Protein AF-A0A6N0LE45-F1 (afdb_monomer_lite)

Sequence (122 aa):
MDIQKEREAFEKYIQTVAHPHRSPKVMFFTVNDGHGNVIYCDISIQNQWETWLAAKVQAVPEWINVNDKLPPANILVLGMSQTRSNLFNIYNVMALDEFEEADVTYWMHLPEAPKTQEQSHD

Foldseek 3Di:
DPLVVLVVVLLVVCCPPPPVPDDSCVQQDWDQPVPRDIAGPPVVSRVVSVVSVVVVVVVDWDKAFVVRDNDDAQAWKWFQFDADPDRIDIDHRNDCVVCVVRVTGIITHDDDDDDPPPPPDD

pLDDT: mean 81.38, std 10.97, range [45.94, 93.56]

Secondary structure (DSSP, 8-state):
--HHHHHHHHHHHHHHHT-TTS-HHHHT-EEE-SSS-EEESSHHHHHHHHHHHHHHHHHSPPPEETTT-PPPTT-EEEEEESSSSSSEEEEE-S-THHHHHTTEEEEEEPPPPPPP------

Radius of gyration: 21.07 Å; chains: 1; bounding box: 52×28×52 Å

Structure (mmCIF, N/CA/C/O backbone):
data_AF-A0A6N0LE45-F1
#
_entry.id   AF-A0A6N0LE45-F1
#
loop_
_atom_site.group_PDB
_atom_site.id
_atom_site.type_symbol
_atom_site.label_atom_id
_atom_site.label_alt_id
_atom_site.label_comp_id
_atom_site.label_asym_id
_atom_site.label_entity_id
_atom_site.label_seq_id
_atom_site.pdbx_PDB_ins_code
_atom_site.Cartn_x
_atom_site.Cartn_y
_atom_site.Cartn_z
_atom_site.occupancy
_atom_site.B_iso_or_equiv
_atom_site.auth_seq_id
_atom_site.auth_comp_id
_atom_site.auth_asym_id
_atom_site.auth_atom_id
_atom_site.pdbx_PDB_model_num
ATOM 1 N N . MET A 1 1 ? -4.280 2.145 -3.534 1.00 71.94 1 MET A N 1
ATOM 2 C CA . MET A 1 1 ? -2.970 2.506 -4.115 1.00 71.94 1 MET A CA 1
ATOM 3 C C . MET A 1 1 ? -3.189 2.902 -5.567 1.00 71.94 1 MET A C 1
ATOM 5 O O . MET A 1 1 ? -3.849 2.154 -6.276 1.00 71.94 1 MET A O 1
ATOM 9 N N . ASP A 1 2 ? -2.721 4.078 -5.988 1.00 85.44 2 ASP A N 1
ATOM 10 C CA . ASP A 1 2 ? -2.819 4.528 -7.386 1.00 85.44 2 ASP A CA 1
ATOM 11 C C . ASP A 1 2 ? -1.706 3.855 -8.196 1.00 85.44 2 ASP A C 1
ATOM 13 O O . ASP A 1 2 ? -0.545 4.258 -8.135 1.00 85.44 2 ASP A O 1
ATOM 17 N N . ILE A 1 3 ? -2.059 2.780 -8.900 1.00 86.06 3 ILE A N 1
ATOM 18 C CA . ILE A 1 3 ? -1.083 1.919 -9.571 1.00 86.06 3 ILE A CA 1
ATOM 19 C C . ILE A 1 3 ? -0.297 2.661 -10.656 1.00 86.06 3 ILE A C 1
ATOM 21 O O . ILE A 1 3 ? 0.867 2.344 -10.884 1.00 86.06 3 ILE A O 1
ATOM 25 N N . GLN A 1 4 ? -0.902 3.670 -11.290 1.00 88.12 4 GLN A N 1
ATOM 26 C CA . GLN A 1 4 ? -0.262 4.429 -12.358 1.00 88.12 4 GLN A CA 1
ATOM 27 C C . GLN A 1 4 ? 0.808 5.365 -11.792 1.00 88.12 4 GLN A C 1
ATOM 29 O O . GLN A 1 4 ? 1.928 5.389 -12.298 1.00 88.12 4 GLN A O 1
ATOM 34 N N . LYS A 1 5 ? 0.512 6.064 -10.689 1.00 89.62 5 LYS A N 1
ATOM 35 C CA . LYS A 1 5 ? 1.514 6.895 -10.000 1.00 89.62 5 LYS A CA 1
ATOM 36 C C . LYS A 1 5 ? 2.661 6.074 -9.422 1.00 89.62 5 LYS A C 1
ATOM 38 O O . LYS A 1 5 ? 3.811 6.498 -9.492 1.00 89.62 5 LYS A O 1
ATOM 43 N N . GLU A 1 6 ? 2.366 4.908 -8.851 1.00 91.12 6 GLU A N 1
ATOM 44 C CA . GLU A 1 6 ? 3.410 4.013 -8.332 1.00 91.12 6 GLU A CA 1
ATOM 45 C C . GLU A 1 6 ? 4.306 3.495 -9.457 1.00 91.12 6 GLU A C 1
ATOM 47 O O . GLU A 1 6 ? 5.523 3.425 -9.293 1.00 91.12 6 GLU A O 1
ATOM 52 N N . ARG A 1 7 ? 3.719 3.201 -10.622 1.00 91.88 7 ARG A N 1
ATOM 53 C CA . ARG A 1 7 ? 4.458 2.794 -11.814 1.00 91.88 7 ARG A CA 1
ATOM 54 C C . ARG A 1 7 ? 5.397 3.897 -12.304 1.00 91.88 7 ARG A C 1
ATOM 56 O O . ARG A 1 7 ? 6.578 3.640 -12.503 1.00 91.88 7 ARG A O 1
ATOM 63 N N . GLU A 1 8 ? 4.917 5.135 -12.403 1.00 91.94 8 GLU A N 1
ATOM 64 C CA . GLU A 1 8 ? 5.746 6.294 -12.770 1.00 91.94 8 GLU A CA 1
ATOM 65 C C . GLU A 1 8 ? 6.903 6.527 -11.781 1.00 91.94 8 GLU A C 1
ATOM 67 O O . GLU A 1 8 ? 8.032 6.815 -12.188 1.00 91.94 8 GLU A O 1
ATOM 72 N N . ALA A 1 9 ? 6.648 6.382 -10.476 1.00 91.75 9 ALA A N 1
ATOM 73 C CA . ALA A 1 9 ? 7.674 6.516 -9.444 1.00 91.75 9 ALA A CA 1
ATOM 74 C C . ALA A 1 9 ? 8.743 5.415 -9.543 1.00 91.75 9 ALA A C 1
ATOM 76 O O . ALA A 1 9 ? 9.941 5.710 -9.468 1.00 91.75 9 ALA A O 1
ATOM 77 N N . PHE A 1 10 ? 8.316 4.169 -9.751 1.00 92.62 10 PHE A N 1
ATOM 78 C CA . PHE A 1 10 ? 9.200 3.027 -9.958 1.00 92.62 10 PHE A CA 1
ATOM 79 C C . PHE A 1 10 ? 10.079 3.211 -11.202 1.00 92.62 10 PHE A C 1
ATOM 81 O O . PHE A 1 10 ? 11.303 3.111 -11.111 1.00 92.62 10 PHE A O 1
ATOM 88 N N . GLU A 1 11 ? 9.488 3.559 -12.347 1.00 92.50 11 GLU A N 1
ATOM 89 C CA . GLU A 1 11 ? 10.220 3.772 -13.603 1.00 92.50 11 GLU A CA 1
ATOM 90 C C . GLU A 1 11 ? 11.259 4.888 -13.473 1.00 92.50 11 GLU A C 1
ATOM 92 O O . GLU A 1 11 ? 12.410 4.730 -13.893 1.00 92.50 11 GLU A O 1
ATOM 97 N N . LYS A 1 12 ? 10.892 5.994 -12.815 1.00 90.31 12 LYS A N 1
ATOM 98 C CA . LYS A 1 12 ? 11.814 7.099 -12.538 1.00 90.31 12 LYS A CA 1
ATOM 99 C C . LYS A 1 12 ? 13.006 6.648 -11.694 1.00 90.31 12 LYS A C 1
ATOM 101 O O . LYS A 1 12 ? 14.128 7.051 -11.987 1.00 90.31 12 LYS A O 1
ATOM 106 N N . TYR A 1 13 ? 12.782 5.829 -10.666 1.00 89.81 13 TYR A N 1
ATOM 107 C CA . TYR A 1 13 ? 13.861 5.285 -9.840 1.00 89.81 13 TYR A CA 1
ATOM 108 C C . TYR A 1 13 ? 14.768 4.346 -10.645 1.00 89.81 13 TYR A C 1
ATOM 110 O O . TYR A 1 13 ? 15.981 4.526 -10.675 1.00 89.81 13 TYR A O 1
ATOM 118 N N . ILE A 1 14 ? 14.201 3.383 -11.371 1.00 88.94 14 ILE A N 1
ATOM 119 C CA . ILE A 1 14 ? 14.986 2.432 -12.169 1.00 88.94 14 ILE A CA 1
ATOM 120 C C . ILE A 1 14 ? 15.839 3.140 -13.228 1.00 88.94 14 ILE A C 1
ATOM 122 O O . ILE A 1 14 ? 17.000 2.770 -13.441 1.00 88.94 14 ILE A O 1
ATOM 126 N N . GLN A 1 15 ? 15.297 4.185 -13.856 1.00 86.00 15 GLN A N 1
ATOM 127 C CA . GLN A 1 15 ? 16.040 4.994 -14.814 1.00 86.00 15 GLN A CA 1
ATOM 128 C C . GLN A 1 15 ? 17.255 5.677 -14.170 1.00 86.00 15 GLN A C 1
ATOM 130 O O . GLN A 1 15 ? 18.296 5.785 -14.817 1.00 86.00 15 GLN A O 1
ATOM 135 N N . THR A 1 16 ? 17.156 6.127 -12.915 1.00 83.81 16 THR A N 1
ATOM 136 C CA . THR A 1 16 ? 18.265 6.814 -12.240 1.00 83.81 16 THR A CA 1
ATOM 137 C C . THR A 1 16 ? 19.312 5.855 -11.688 1.00 83.81 16 THR A C 1
ATOM 139 O O . THR A 1 16 ? 20.496 6.173 -11.772 1.00 83.81 16 THR A O 1
ATOM 142 N N . VAL A 1 17 ? 18.917 4.699 -11.142 1.00 79.94 17 VAL A N 1
ATOM 143 C CA . VAL A 1 17 ? 19.856 3.813 -10.429 1.00 79.94 17 VAL A CA 1
ATOM 144 C C . VAL A 1 17 ? 20.417 2.666 -11.261 1.00 79.94 17 VAL A C 1
ATOM 146 O O . VAL A 1 17 ? 21.582 2.317 -11.100 1.00 79.94 17 VAL A O 1
ATOM 149 N N . ALA A 1 18 ? 19.616 2.060 -12.137 1.00 70.50 18 ALA A N 1
ATOM 150 C CA . ALA A 1 18 ? 19.980 0.783 -12.747 1.00 70.50 18 ALA A CA 1
ATOM 151 C C . ALA A 1 18 ? 20.481 0.949 -14.185 1.00 70.50 18 ALA A C 1
ATOM 153 O O . ALA A 1 18 ? 21.348 0.201 -14.631 1.00 70.50 18 ALA A O 1
ATOM 154 N N . HIS A 1 19 ? 19.940 1.920 -14.928 1.00 70.12 19 HIS A N 1
ATOM 155 C CA . HIS A 1 19 ? 20.1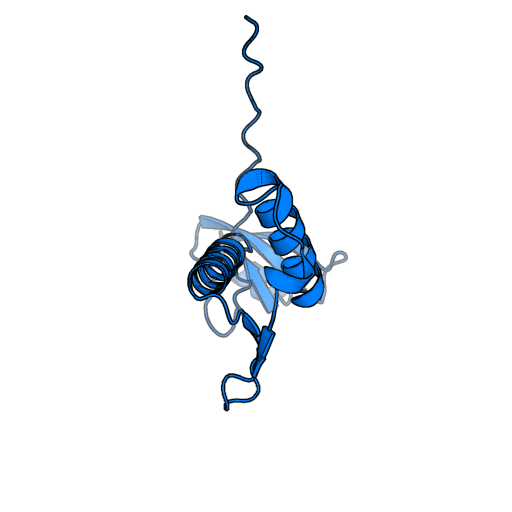63 2.000 -16.373 1.00 70.12 19 HIS A CA 1
ATOM 156 C C . HIS A 1 19 ? 20.132 3.442 -16.927 1.00 70.12 19 HIS A C 1
ATOM 158 O O . HIS A 1 19 ? 19.370 3.727 -17.857 1.00 70.12 19 HIS A O 1
ATOM 164 N N . PRO A 1 20 ? 21.003 4.350 -16.448 1.00 71.06 20 PRO A N 1
ATOM 165 C CA . PRO A 1 20 ? 20.971 5.772 -16.818 1.00 71.06 20 PRO A CA 1
ATOM 166 C C . PRO A 1 20 ? 21.210 6.041 -18.313 1.00 71.06 20 PRO A C 1
ATOM 168 O O . PRO A 1 20 ? 20.854 7.100 -18.823 1.00 71.06 20 PRO A O 1
ATOM 171 N N . HIS A 1 21 ? 21.799 5.084 -19.036 1.00 74.50 21 HIS A N 1
ATOM 172 C CA . HIS A 1 21 ? 22.154 5.223 -20.452 1.00 74.50 21 HIS A CA 1
ATOM 173 C C . HIS A 1 21 ? 21.139 4.606 -21.427 1.00 74.50 21 HIS A C 1
ATOM 175 O O . HIS A 1 21 ? 21.324 4.703 -22.640 1.00 74.50 21 HIS A O 1
ATOM 181 N N . ARG A 1 22 ? 20.078 3.951 -20.940 1.00 73.44 22 ARG A N 1
ATOM 182 C CA . ARG A 1 22 ? 19.052 3.334 -21.797 1.00 73.44 22 ARG A CA 1
ATOM 183 C C . ARG A 1 22 ? 17.850 4.262 -21.967 1.00 73.44 22 ARG A C 1
ATOM 185 O O . ARG A 1 22 ? 17.398 4.902 -21.025 1.00 73.44 22 ARG A O 1
ATOM 192 N N . SER A 1 23 ? 17.295 4.287 -23.179 1.00 78.44 23 SER A N 1
ATOM 193 C CA . SER A 1 23 ? 16.049 5.007 -23.462 1.00 78.44 23 SER A CA 1
ATOM 194 C C . SER A 1 23 ? 14.873 4.395 -22.678 1.00 78.44 23 SER A C 1
ATOM 196 O O . SER A 1 23 ? 14.659 3.183 -22.791 1.00 78.44 23 SER A O 1
ATOM 198 N N . PRO A 1 24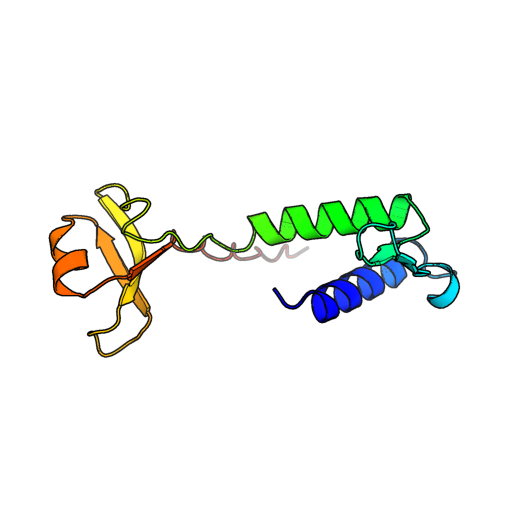 ? 14.062 5.201 -21.961 1.00 77.12 24 PRO A N 1
ATOM 199 C CA . PRO A 1 24 ? 12.900 4.723 -21.200 1.00 77.12 24 PRO A CA 1
ATOM 200 C C . PRO A 1 24 ? 11.915 3.915 -22.041 1.00 77.12 24 PRO A C 1
ATOM 202 O O . PRO A 1 24 ? 11.397 2.901 -21.592 1.00 77.12 24 PRO A O 1
ATOM 205 N N . LYS A 1 25 ? 11.718 4.311 -23.306 1.00 76.94 25 LYS A N 1
ATOM 206 C CA . LYS A 1 25 ? 10.802 3.623 -24.229 1.00 76.94 25 LYS A CA 1
ATOM 207 C C . LYS A 1 25 ? 11.197 2.174 -24.506 1.00 76.94 25 LYS A C 1
ATOM 209 O O . LYS A 1 25 ? 10.331 1.359 -24.791 1.00 76.94 25 LYS A O 1
ATOM 214 N N . VAL A 1 26 ? 12.494 1.871 -24.467 1.00 74.19 26 VAL A N 1
ATOM 215 C CA . VAL A 1 26 ? 13.009 0.512 -24.692 1.00 74.19 26 VAL A CA 1
ATOM 216 C C . VAL A 1 26 ? 12.993 -0.286 -23.390 1.00 74.19 26 VAL A C 1
ATOM 218 O O . VAL A 1 26 ? 12.763 -1.488 -23.410 1.00 74.19 26 VAL A O 1
ATOM 221 N N . MET A 1 27 ? 13.228 0.381 -22.260 1.00 79.75 27 MET A N 1
ATOM 222 C CA . MET A 1 27 ? 13.335 -0.257 -20.948 1.00 79.75 27 MET A CA 1
ATOM 223 C C . MET A 1 27 ? 11.976 -0.624 -20.343 1.00 79.75 27 MET A C 1
ATOM 225 O O . MET A 1 27 ? 11.844 -1.684 -19.744 1.00 79.75 27 MET A O 1
ATOM 229 N N . PHE A 1 28 ? 10.969 0.228 -20.524 1.00 88.62 28 PHE A N 1
ATOM 230 C CA . PHE A 1 28 ? 9.647 0.085 -19.906 1.00 88.62 28 PHE A CA 1
ATOM 231 C C . PHE A 1 28 ? 8.584 -0.361 -20.914 1.00 88.62 28 PHE A C 1
ATOM 233 O O . PHE A 1 28 ? 7.412 -0.004 -20.811 1.00 88.62 28 PHE A O 1
ATOM 240 N N . PHE A 1 29 ? 8.989 -1.136 -21.923 1.00 89.75 29 PHE A N 1
ATOM 241 C CA . PHE A 1 29 ? 8.046 -1.726 -22.865 1.00 89.75 29 PHE A CA 1
ATOM 242 C C . PHE A 1 29 ? 7.135 -2.719 -22.131 1.00 89.75 29 PHE A C 1
ATOM 244 O O . PHE A 1 29 ? 7.618 -3.625 -21.445 1.00 89.75 29 PHE A O 1
ATOM 251 N N . THR A 1 30 ? 5.822 -2.542 -22.272 1.00 91.69 30 THR A N 1
ATOM 252 C CA . THR A 1 30 ? 4.812 -3.366 -21.604 1.00 91.69 30 THR A CA 1
ATOM 253 C C . THR A 1 30 ? 3.984 -4.168 -22.599 1.00 91.69 30 THR A C 1
ATOM 255 O O . THR A 1 30 ? 3.788 -3.766 -23.746 1.00 91.69 30 THR A O 1
ATOM 258 N N . VAL A 1 31 ? 3.500 -5.320 -22.145 1.00 93.00 31 VAL A N 1
ATOM 259 C CA . VAL A 1 31 ? 2.650 -6.242 -22.904 1.00 93.00 31 VAL A CA 1
ATOM 260 C C . VAL A 1 31 ? 1.469 -6.690 -22.047 1.00 93.00 31 VAL A C 1
ATOM 262 O O . VAL A 1 31 ? 1.486 -6.541 -20.825 1.00 93.00 31 VAL A O 1
ATOM 265 N N . ASN A 1 32 ? 0.434 -7.229 -22.690 1.00 91.75 32 ASN A N 1
ATOM 266 C CA . ASN A 1 32 ? -0.642 -7.915 -21.983 1.00 91.75 32 ASN A CA 1
ATOM 267 C C . ASN A 1 32 ? -0.218 -9.363 -21.701 1.00 91.75 32 ASN A C 1
ATOM 269 O O . ASN A 1 32 ? 0.269 -10.036 -22.608 1.00 91.75 32 ASN A O 1
ATOM 273 N N . ASP A 1 33 ? -0.418 -9.841 -20.477 1.00 87.94 33 ASP A N 1
ATOM 274 C CA . ASP A 1 33 ? -0.069 -11.208 -20.064 1.00 87.94 33 ASP A CA 1
ATOM 275 C C . ASP A 1 33 ? -1.060 -12.287 -20.548 1.00 87.94 33 ASP A C 1
ATOM 277 O O . ASP A 1 33 ? -0.889 -13.466 -20.250 1.00 87.94 33 ASP A O 1
ATOM 281 N N . GLY A 1 34 ? -2.103 -11.903 -21.291 1.00 86.38 34 GLY A N 1
ATOM 282 C CA . GLY A 1 34 ? -3.177 -12.796 -21.732 1.00 86.38 34 GLY A CA 1
ATOM 283 C C . GLY A 1 34 ? -4.310 -12.949 -20.714 1.00 86.38 34 GLY A C 1
ATOM 284 O O . GLY A 1 34 ? -5.355 -13.504 -21.047 1.00 86.38 34 GLY A O 1
ATOM 285 N N . HIS A 1 35 ? -4.148 -12.398 -19.510 1.00 87.38 35 HIS A N 1
ATOM 286 C CA . HIS A 1 35 ? -5.155 -12.355 -18.449 1.00 87.38 35 HIS A CA 1
ATOM 287 C C . HIS A 1 35 ? -5.728 -10.948 -18.240 1.00 87.38 35 HIS A C 1
ATOM 289 O O . HIS A 1 35 ? -6.520 -10.728 -17.326 1.00 87.38 35 HIS A O 1
ATOM 295 N N . GLY A 1 36 ? -5.367 -9.997 -19.106 1.00 87.06 36 GLY A N 1
ATOM 296 C CA . GLY A 1 36 ? -5.809 -8.610 -19.006 1.00 87.06 36 GLY A CA 1
ATOM 297 C C . GLY A 1 36 ? -4.857 -7.718 -18.211 1.00 87.06 36 GLY A C 1
ATOM 298 O O . GLY A 1 36 ? -5.123 -6.520 -18.120 1.00 87.06 36 GLY A O 1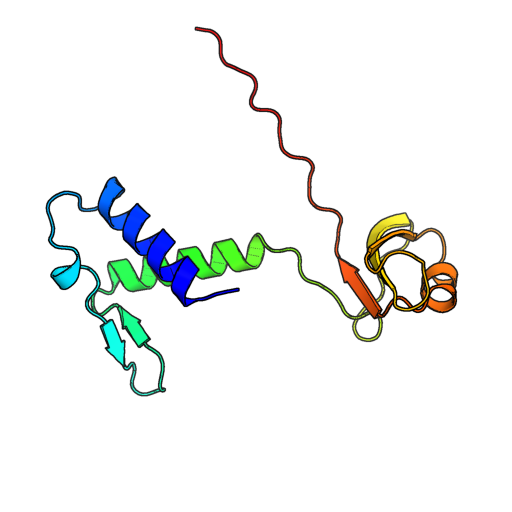
ATOM 299 N N . ASN A 1 37 ? -3.745 -8.245 -17.688 1.00 86.38 37 ASN A N 1
ATOM 300 C CA . ASN A 1 37 ? -2.790 -7.449 -16.924 1.00 86.38 37 ASN A CA 1
ATOM 301 C C . ASN A 1 37 ? -1.713 -6.864 -17.837 1.00 86.38 37 ASN A C 1
ATOM 303 O O . ASN A 1 37 ? -1.236 -7.508 -18.769 1.00 86.38 37 ASN A O 1
ATOM 307 N N . VAL A 1 38 ? -1.304 -5.630 -17.539 1.00 90.81 38 VAL A N 1
ATOM 308 C CA . VAL A 1 38 ? -0.187 -4.962 -18.217 1.00 90.81 38 VAL A CA 1
ATOM 309 C C . VAL A 1 38 ? 1.092 -5.207 -17.422 1.00 90.81 38 VAL A C 1
ATOM 311 O O . VAL A 1 38 ? 1.224 -4.691 -16.305 1.00 90.81 38 VAL A O 1
ATOM 314 N N . ILE A 1 39 ? 2.024 -5.954 -18.014 1.00 92.88 39 ILE A N 1
ATOM 315 C CA . ILE A 1 39 ? 3.310 -6.350 -17.423 1.00 92.88 39 ILE A CA 1
ATOM 316 C C . ILE A 1 39 ? 4.482 -5.792 -18.228 1.00 92.88 39 ILE A C 1
ATOM 318 O O . ILE A 1 39 ? 4.344 -5.508 -19.419 1.00 92.88 39 ILE A O 1
ATOM 322 N N . TYR A 1 40 ? 5.649 -5.654 -17.605 1.00 93.12 40 TYR A N 1
ATOM 323 C CA . TYR A 1 40 ? 6.878 -5.330 -18.322 1.00 93.12 40 TYR A CA 1
ATOM 324 C C . TYR A 1 40 ? 7.371 -6.535 -19.124 1.00 93.12 40 TYR A C 1
ATOM 326 O O . TYR A 1 40 ? 7.380 -7.664 -18.640 1.00 93.12 40 TYR A O 1
ATOM 334 N N . CYS A 1 41 ? 7.800 -6.291 -20.362 1.00 90.88 41 CYS A N 1
ATOM 335 C CA . CYS A 1 41 ? 8.343 -7.337 -21.227 1.00 90.88 41 CYS A CA 1
ATOM 336 C C . CYS A 1 41 ? 9.744 -7.788 -20.785 1.00 90.88 41 CYS A C 1
ATOM 338 O O . CYS A 1 41 ? 10.137 -8.927 -21.035 1.00 90.88 41 CYS A O 1
ATOM 340 N N . ASP A 1 42 ? 10.512 -6.896 -20.153 1.00 89.19 42 ASP A N 1
ATOM 341 C CA . ASP A 1 42 ? 11.776 -7.252 -19.516 1.00 89.19 42 ASP A CA 1
ATOM 342 C C . ASP A 1 42 ? 11.487 -7.907 -18.158 1.00 89.19 42 ASP A C 1
ATOM 344 O O . ASP A 1 42 ? 10.958 -7.274 -17.242 1.00 89.19 42 ASP A O 1
ATOM 348 N N . ILE A 1 43 ? 11.849 -9.185 -18.031 1.00 89.81 43 ILE A N 1
ATOM 349 C CA . ILE A 1 43 ? 11.572 -9.986 -16.834 1.00 89.81 43 ILE A CA 1
ATOM 350 C C . ILE A 1 43 ? 12.271 -9.447 -15.580 1.00 89.81 43 ILE A C 1
ATOM 352 O O . ILE A 1 43 ? 11.739 -9.562 -14.479 1.00 89.81 43 ILE A O 1
ATOM 356 N N . SER A 1 44 ? 13.444 -8.824 -15.723 1.00 89.12 44 SER A N 1
ATOM 357 C CA . SER A 1 44 ? 14.155 -8.231 -14.589 1.00 89.12 44 SER A CA 1
ATOM 358 C C . SER A 1 44 ? 13.401 -7.015 -14.061 1.00 89.12 44 SER A C 1
ATOM 360 O O . SER A 1 44 ? 13.265 -6.846 -12.849 1.00 89.12 44 SER A O 1
ATOM 362 N N . ILE A 1 45 ? 12.871 -6.190 -14.966 1.00 91.19 45 ILE A N 1
ATOM 363 C CA . ILE A 1 45 ? 12.053 -5.026 -14.612 1.00 91.19 45 ILE A CA 1
ATOM 364 C C . ILE A 1 45 ? 10.719 -5.470 -14.005 1.00 91.19 45 ILE A C 1
ATOM 366 O O . ILE A 1 45 ? 10.309 -4.915 -12.987 1.00 91.19 45 ILE A O 1
ATOM 370 N N . GLN A 1 46 ? 10.080 -6.502 -14.564 1.00 93.38 46 GLN A N 1
ATOM 371 C CA . GLN A 1 46 ? 8.842 -7.062 -14.019 1.00 93.38 46 GLN A CA 1
ATOM 372 C C . GLN A 1 46 ? 9.033 -7.596 -12.594 1.00 93.38 46 GLN A C 1
ATOM 374 O O . GLN A 1 46 ? 8.269 -7.231 -11.704 1.00 93.38 46 GLN A O 1
ATOM 379 N N . ASN A 1 47 ? 10.085 -8.379 -12.342 1.00 92.75 47 ASN A N 1
ATOM 380 C CA . ASN A 1 47 ? 10.366 -8.906 -11.003 1.00 92.75 47 ASN A CA 1
ATOM 381 C C . ASN A 1 47 ? 10.642 -7.781 -9.989 1.00 92.75 47 ASN A C 1
ATOM 383 O O . ASN A 1 47 ? 10.196 -7.838 -8.841 1.00 92.75 47 ASN A O 1
ATOM 387 N N . GLN A 1 48 ? 11.365 -6.735 -10.404 1.00 92.88 48 GLN A N 1
ATOM 388 C CA . GLN A 1 48 ? 11.617 -5.560 -9.564 1.00 92.88 48 GLN A CA 1
ATOM 389 C C . GLN A 1 48 ? 10.327 -4.787 -9.261 1.00 92.88 48 GLN A C 1
ATOM 391 O O . GLN A 1 48 ? 10.138 -4.343 -8.130 1.00 92.88 48 GLN A O 1
ATOM 396 N N . TRP A 1 49 ? 9.425 -4.668 -10.237 1.00 93.56 49 TRP A N 1
ATOM 397 C CA . TRP A 1 49 ? 8.111 -4.055 -10.060 1.00 93.56 49 TRP A CA 1
ATOM 398 C C . TRP A 1 49 ? 7.230 -4.847 -9.086 1.00 93.56 49 TRP A C 1
ATOM 400 O O . TRP A 1 49 ? 6.639 -4.271 -8.176 1.00 93.56 49 TRP A O 1
ATOM 410 N N . GLU A 1 50 ? 7.179 -6.171 -9.217 1.00 93.25 50 GLU A N 1
ATOM 411 C CA . GLU A 1 50 ? 6.440 -7.037 -8.290 1.00 93.25 50 GLU A CA 1
ATOM 412 C C . GLU A 1 50 ? 7.001 -6.958 -6.867 1.00 93.25 50 GLU A C 1
ATOM 414 O O . GLU A 1 50 ? 6.242 -6.862 -5.902 1.00 93.25 50 GLU A O 1
ATOM 419 N N . THR A 1 51 ? 8.329 -6.905 -6.735 1.00 91.25 51 THR A N 1
ATOM 420 C CA . THR A 1 51 ? 9.003 -6.719 -5.441 1.00 91.25 51 THR A CA 1
ATOM 421 C C . THR A 1 51 ? 8.661 -5.358 -4.829 1.00 91.25 51 THR A C 1
ATOM 423 O O . THR A 1 51 ? 8.334 -5.279 -3.644 1.00 91.25 51 THR A O 1
ATOM 426 N N . TRP A 1 52 ? 8.684 -4.289 -5.633 1.00 91.25 52 TRP A N 1
ATOM 427 C CA . TRP A 1 52 ? 8.277 -2.944 -5.219 1.00 91.25 52 TRP A CA 1
ATOM 428 C C . TRP A 1 52 ? 6.837 -2.930 -4.701 1.00 91.25 52 TRP A C 1
ATOM 430 O O . TRP A 1 52 ? 6.573 -2.413 -3.614 1.00 91.25 52 TRP A O 1
ATOM 440 N N . LEU A 1 53 ? 5.910 -3.540 -5.445 1.00 90.56 53 LEU A N 1
ATOM 441 C CA . LEU A 1 53 ? 4.509 -3.640 -5.045 1.00 90.56 53 LEU A CA 1
ATOM 442 C C . LEU A 1 53 ? 4.339 -4.428 -3.746 1.00 90.56 53 LEU A C 1
ATOM 444 O O . LEU A 1 53 ? 3.657 -3.949 -2.842 1.00 90.56 53 LEU A O 1
ATOM 448 N N . ALA A 1 54 ? 4.979 -5.592 -3.618 1.00 85.88 54 ALA A N 1
ATOM 449 C CA . ALA A 1 54 ? 4.906 -6.401 -2.405 1.00 85.88 54 ALA A CA 1
ATOM 450 C C . ALA A 1 54 ? 5.430 -5.638 -1.174 1.00 85.88 54 ALA A C 1
ATOM 452 O O . ALA A 1 54 ? 4.781 -5.634 -0.127 1.00 85.88 54 ALA A O 1
ATOM 453 N N . ALA A 1 55 ? 6.554 -4.926 -1.311 1.00 84.12 55 ALA A N 1
ATOM 454 C CA . ALA A 1 55 ? 7.117 -4.106 -0.239 1.00 84.12 55 ALA A CA 1
ATOM 455 C C . ALA A 1 55 ? 6.190 -2.941 0.149 1.00 84.12 55 ALA A C 1
ATOM 457 O O . ALA A 1 55 ? 5.986 -2.660 1.329 1.00 84.12 55 ALA A O 1
ATOM 458 N N . LYS A 1 56 ? 5.581 -2.277 -0.838 1.00 81.94 56 LYS A N 1
ATOM 459 C CA . LYS A 1 56 ? 4.642 -1.171 -0.612 1.00 81.94 56 LYS A CA 1
ATOM 460 C C . LYS A 1 56 ? 3.346 -1.621 0.049 1.00 81.94 56 LYS A C 1
ATOM 462 O O . LYS A 1 56 ? 2.837 -0.898 0.898 1.00 81.94 56 LYS A O 1
ATOM 467 N N . VAL A 1 57 ? 2.835 -2.798 -0.307 1.00 73.25 57 VAL A N 1
ATOM 468 C CA . VAL A 1 57 ? 1.656 -3.392 0.338 1.00 73.25 57 VAL A CA 1
ATOM 469 C C . VAL A 1 57 ? 1.934 -3.681 1.813 1.00 73.25 57 VAL A C 1
ATOM 471 O O . VAL A 1 57 ? 1.083 -3.388 2.640 1.00 73.25 57 VAL A O 1
ATOM 474 N N . GLN A 1 58 ? 3.134 -4.154 2.164 1.00 65.31 58 GLN A N 1
ATOM 475 C CA . GLN A 1 58 ? 3.518 -4.329 3.572 1.00 65.31 58 GLN A CA 1
ATOM 476 C C . GLN A 1 58 ? 3.709 -3.001 4.324 1.00 65.31 58 GLN A C 1
ATOM 478 O O . GLN A 1 58 ? 3.538 -2.957 5.539 1.00 65.31 58 GLN A O 1
ATOM 483 N N . ALA A 1 59 ? 4.068 -1.919 3.626 1.00 65.94 59 ALA A N 1
ATOM 484 C CA . ALA A 1 59 ? 4.306 -0.610 4.235 1.00 65.94 59 ALA A CA 1
ATOM 485 C C . ALA A 1 59 ? 3.024 0.203 4.499 1.00 65.94 59 ALA A C 1
ATOM 487 O O . ALA A 1 59 ? 3.067 1.173 5.257 1.00 65.94 59 ALA A O 1
ATOM 488 N N . VAL A 1 60 ? 1.894 -0.152 3.877 1.00 65.25 60 VAL A N 1
ATOM 489 C CA . VAL A 1 60 ? 0.591 0.451 4.186 1.00 65.25 60 VAL A CA 1
ATOM 490 C C . VAL A 1 60 ? -0.056 -0.386 5.284 1.00 65.25 60 VAL A C 1
ATOM 492 O O . VAL A 1 60 ? -0.334 -1.559 5.044 1.00 65.25 60 VAL A O 1
ATOM 495 N N . PRO A 1 61 ? -0.317 0.176 6.475 1.00 68.44 61 PRO A N 1
ATOM 496 C CA . PRO A 1 61 ? -0.970 -0.589 7.521 1.00 68.44 61 PRO A CA 1
ATOM 497 C C . PRO A 1 61 ? -2.356 -1.029 7.053 1.00 68.44 61 PRO A C 1
ATOM 499 O O . PRO A 1 61 ? -3.118 -0.243 6.482 1.00 68.44 61 PRO A O 1
ATOM 502 N N . GLU A 1 62 ? -2.657 -2.301 7.269 1.00 79.38 62 GLU A N 1
ATOM 503 C CA . GLU A 1 62 ? -3.928 -2.889 6.876 1.00 79.38 62 GLU A CA 1
ATOM 504 C C . GLU A 1 62 ? -5.048 -2.368 7.784 1.00 79.38 62 GLU A C 1
ATOM 506 O O . GLU A 1 62 ? -4.942 -2.411 9.012 1.00 79.38 62 GLU A O 1
ATOM 511 N N . TRP A 1 63 ? -6.123 -1.872 7.169 1.00 86.50 63 TRP A N 1
ATOM 512 C CA . TRP A 1 63 ? -7.360 -1.555 7.875 1.00 86.50 63 TRP A CA 1
ATOM 513 C C . TRP A 1 63 ? -8.179 -2.830 8.041 1.00 86.50 63 TRP A C 1
ATOM 515 O O . TRP A 1 63 ?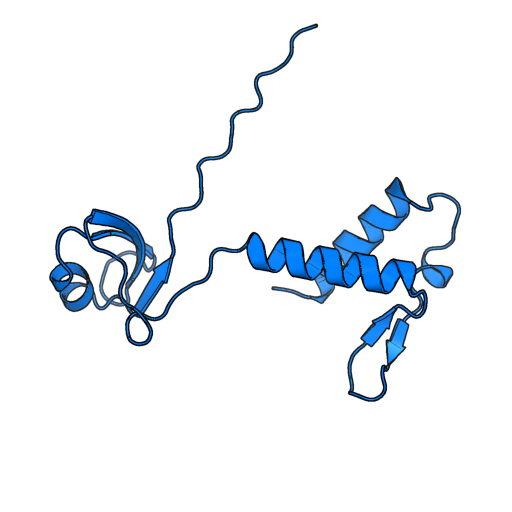 -8.619 -3.425 7.061 1.00 86.50 63 TRP A O 1
ATOM 525 N N . ILE A 1 64 ? -8.405 -3.221 9.286 1.00 87.75 64 ILE A N 1
ATOM 526 C CA . ILE A 1 64 ? -9.100 -4.443 9.675 1.00 87.75 64 ILE A CA 1
ATOM 527 C C . ILE A 1 64 ? -10.536 -4.076 10.048 1.00 87.75 64 ILE A C 1
ATOM 529 O O . ILE A 1 64 ? -10.756 -3.193 10.880 1.00 87.75 64 ILE A O 1
ATOM 533 N N . ASN A 1 65 ? -11.524 -4.733 9.436 1.00 88.69 65 ASN A N 1
ATOM 534 C CA . ASN A 1 65 ? -12.925 -4.552 9.812 1.00 88.69 65 ASN A CA 1
ATOM 535 C C . ASN A 1 65 ? -13.168 -5.164 11.199 1.00 88.69 65 ASN A C 1
ATOM 537 O O . ASN A 1 65 ? -12.754 -6.296 11.460 1.00 88.69 65 ASN A O 1
ATOM 541 N N . VAL A 1 66 ? -13.870 -4.449 12.081 1.00 89.06 66 VAL A N 1
ATOM 542 C CA . VAL A 1 66 ? -14.174 -4.947 13.437 1.00 89.06 66 VAL A CA 1
ATOM 543 C C . VAL A 1 66 ? -14.983 -6.250 13.424 1.00 89.06 66 VAL A C 1
ATOM 545 O O . VAL A 1 66 ? -14.818 -7.071 14.322 1.00 89.06 66 VAL A O 1
ATOM 548 N N . ASN A 1 67 ? -15.800 -6.467 12.386 1.00 87.69 67 ASN A N 1
ATOM 549 C CA . ASN A 1 67 ? -16.597 -7.684 12.215 1.00 87.69 67 ASN A CA 1
ATOM 550 C C . ASN A 1 67 ? -15.752 -8.889 11.780 1.00 87.69 67 ASN A C 1
ATOM 552 O O . ASN A 1 67 ? -16.132 -10.024 12.056 1.00 87.69 67 ASN A O 1
ATOM 556 N N . ASP A 1 68 ? -14.619 -8.651 11.114 1.00 89.38 68 ASP A N 1
ATOM 557 C CA . ASP A 1 68 ? -13.695 -9.716 10.718 1.00 89.38 68 ASP A CA 1
ATOM 558 C C . ASP A 1 68 ? -12.798 -10.101 11.895 1.00 89.38 68 ASP A C 1
ATOM 560 O O . ASP A 1 68 ? -12.566 -11.282 12.169 1.00 89.38 68 ASP A O 1
ATOM 564 N N . LYS A 1 69 ? -12.268 -9.092 12.598 1.00 89.75 69 LYS A N 1
ATOM 565 C CA . LYS A 1 69 ? -11.373 -9.291 13.734 1.00 89.75 69 LYS A CA 1
ATOM 566 C C . LYS A 1 69 ? -11.342 -8.062 14.632 1.00 89.75 69 LYS A C 1
ATOM 568 O O . LYS A 1 69 ? -11.024 -6.963 14.183 1.00 89.75 69 LYS A O 1
ATOM 573 N N . LEU A 1 70 ? -11.554 -8.274 15.926 1.00 88.31 70 LEU A N 1
ATOM 574 C CA . LEU A 1 70 ? -11.364 -7.243 16.944 1.00 88.31 70 LEU A CA 1
ATOM 575 C C . LEU A 1 70 ? -9.877 -7.076 17.301 1.00 88.31 70 LEU A C 1
ATOM 577 O O . LEU A 1 70 ? -9.113 -8.052 17.249 1.00 88.31 70 LEU A O 1
ATOM 581 N N . PRO A 1 71 ? -9.445 -5.859 17.672 1.00 87.62 71 PRO A N 1
ATOM 582 C CA . PRO A 1 71 ? -8.097 -5.651 18.174 1.00 87.62 71 PRO A CA 1
ATOM 583 C C . PRO A 1 71 ? -7.877 -6.421 19.489 1.00 87.62 71 PRO A C 1
ATOM 585 O O . PRO A 1 71 ? -8.813 -6.600 20.271 1.00 87.62 71 PRO A O 1
ATOM 588 N N . PRO A 1 72 ? -6.643 -6.876 19.764 1.00 85.69 72 PRO A N 1
ATOM 589 C CA . PRO A 1 72 ? -6.261 -7.365 21.086 1.00 85.69 72 PRO A CA 1
ATOM 590 C C . PRO A 1 72 ? -6.577 -6.353 22.197 1.00 85.69 72 PRO A C 1
ATOM 592 O O . PRO A 1 72 ? -6.595 -5.149 21.961 1.00 85.69 72 PRO A O 1
ATOM 595 N N . ALA A 1 73 ? -6.758 -6.826 23.429 1.00 85.00 73 ALA A N 1
ATOM 596 C CA . ALA A 1 73 ? -6.825 -5.934 24.584 1.00 85.00 73 ALA A CA 1
ATOM 597 C C . ALA A 1 73 ? -5.442 -5.334 24.910 1.00 85.00 73 ALA A C 1
ATOM 599 O O . ALA A 1 73 ? -4.406 -5.948 24.641 1.00 85.00 73 ALA A O 1
ATOM 600 N N . ASN A 1 74 ? -5.440 -4.171 25.560 1.00 83.81 74 ASN A N 1
ATOM 601 C CA . ASN A 1 74 ? -4.273 -3.416 26.023 1.00 83.81 74 ASN A CA 1
ATOM 602 C C . ASN A 1 74 ? -3.327 -2.943 24.906 1.00 83.81 74 ASN A C 1
ATOM 604 O O . ASN A 1 74 ? -2.111 -2.897 25.099 1.00 83.81 74 ASN A O 1
ATOM 608 N N . ILE A 1 75 ? -3.871 -2.583 23.740 1.00 86.31 75 ILE A N 1
ATOM 609 C CA . ILE A 1 75 ? -3.110 -1.927 22.670 1.00 86.31 75 ILE A CA 1
ATOM 610 C C . ILE A 1 75 ? -3.741 -0.594 22.270 1.00 86.31 75 ILE A C 1
ATOM 612 O O . ILE A 1 75 ? -4.937 -0.366 22.454 1.00 86.31 75 ILE A O 1
ATOM 616 N N . LEU A 1 76 ? -2.920 0.272 21.677 1.00 88.62 76 LEU A N 1
ATOM 617 C CA . LEU A 1 76 ? -3.370 1.498 21.031 1.00 88.62 76 LEU A CA 1
ATOM 618 C C . LEU A 1 76 ? -3.548 1.259 19.535 1.00 88.62 76 LEU A C 1
ATOM 620 O O . LEU A 1 76 ? -2.647 0.746 18.863 1.00 88.62 76 LEU A O 1
ATOM 624 N N . VAL A 1 77 ? -4.700 1.666 19.016 1.00 89.25 77 VAL A N 1
ATOM 625 C CA . VAL A 1 77 ? -5.050 1.528 17.601 1.00 89.25 77 VAL A CA 1
ATOM 626 C C . VAL A 1 77 ? -5.664 2.814 17.076 1.00 89.25 77 VAL A C 1
ATOM 628 O O . VAL A 1 77 ? -6.244 3.602 17.825 1.00 89.25 77 VAL A O 1
ATOM 631 N N . LEU A 1 78 ? -5.544 3.024 15.770 1.00 89.56 78 LEU A N 1
ATOM 632 C CA . LEU A 1 78 ? -6.298 4.050 15.065 1.00 89.56 78 LEU A CA 1
ATOM 633 C C . LEU A 1 78 ? -7.609 3.425 14.583 1.00 89.56 78 LEU A C 1
ATOM 635 O O . LEU A 1 78 ? -7.572 2.446 13.841 1.00 89.56 78 LEU A O 1
ATOM 639 N N . GLY A 1 79 ? -8.746 3.969 15.007 1.00 88.81 79 GLY A N 1
ATOM 640 C CA . GLY A 1 79 ? -10.082 3.506 14.633 1.00 88.81 79 GLY A CA 1
ATOM 641 C C . GLY A 1 79 ? -10.820 4.517 13.757 1.00 88.81 79 GLY A C 1
ATOM 642 O O . GLY A 1 79 ? -10.692 5.729 13.955 1.00 88.81 79 GLY A O 1
ATOM 643 N N . MET A 1 80 ? -11.605 4.015 12.802 1.00 87.44 80 MET A N 1
ATOM 644 C CA . MET A 1 80 ? -12.563 4.808 12.032 1.00 87.44 80 MET A CA 1
ATOM 645 C C . MET A 1 80 ? -13.949 4.727 12.666 1.00 87.44 80 MET A C 1
ATOM 647 O O . MET A 1 80 ? -14.537 3.643 12.690 1.00 87.44 80 MET A O 1
ATOM 651 N N . SER A 1 81 ? -14.487 5.856 13.119 1.00 81.75 81 SER A N 1
ATOM 652 C CA . SER A 1 81 ? -15.845 5.947 13.668 1.00 81.75 81 SER A CA 1
ATOM 653 C C . SER A 1 81 ? -16.741 6.844 12.829 1.00 81.75 81 SER A C 1
ATOM 655 O O . SER A 1 81 ? -16.294 7.814 12.218 1.00 81.75 81 SER A O 1
ATOM 657 N N . GLN A 1 82 ? -18.030 6.505 12.798 1.00 71.12 82 GLN A N 1
ATOM 658 C CA . GLN A 1 82 ? -19.036 7.279 12.063 1.00 71.12 82 GLN A CA 1
ATOM 659 C C . GLN A 1 82 ? -19.746 8.321 12.940 1.00 71.12 82 GLN A C 1
ATOM 661 O O . GLN A 1 82 ? -20.381 9.230 12.410 1.00 71.12 82 GLN A O 1
ATOM 666 N N . THR A 1 83 ? -19.634 8.214 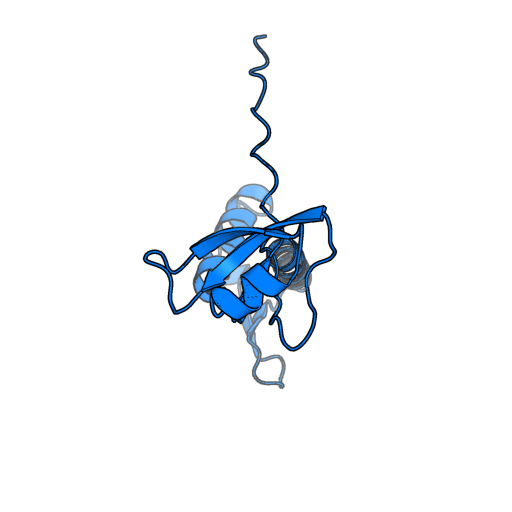14.268 1.00 67.94 83 THR A N 1
ATOM 667 C CA . THR A 1 83 ? -20.427 9.008 15.222 1.00 67.94 83 THR A CA 1
ATOM 668 C C . THR A 1 83 ? -19.651 10.081 15.979 1.00 67.94 83 THR A C 1
ATOM 670 O O . THR A 1 83 ? -20.268 11.014 16.495 1.00 67.94 83 THR A O 1
ATOM 673 N N . ARG A 1 84 ? -18.315 10.008 16.057 1.00 63.78 84 ARG A N 1
ATOM 674 C CA . ARG A 1 84 ? -17.506 11.031 16.744 1.00 63.78 84 ARG A CA 1
ATOM 675 C C . ARG A 1 84 ? -17.112 12.168 15.797 1.00 63.78 84 ARG A C 1
ATOM 677 O O . ARG A 1 84 ? -17.036 12.000 14.585 1.00 63.78 84 ARG A O 1
ATOM 684 N N . SER A 1 85 ? -16.824 13.338 16.372 1.00 63.19 85 SER A N 1
ATOM 685 C CA . SER A 1 85 ? -16.522 14.598 15.668 1.00 63.19 85 SER A CA 1
ATOM 686 C C . SER A 1 85 ? -15.375 14.512 14.649 1.00 63.19 85 SER A C 1
ATOM 688 O O . SER A 1 85 ? -15.253 15.390 13.799 1.00 63.19 85 SER A O 1
ATOM 690 N N . ASN A 1 86 ? -14.548 13.466 14.733 1.00 62.16 86 ASN A N 1
ATOM 691 C CA . ASN A 1 86 ? -13.498 13.139 13.780 1.00 62.16 86 ASN A CA 1
ATOM 692 C C . ASN A 1 86 ? -13.727 11.724 13.241 1.00 62.16 86 ASN A C 1
ATOM 694 O O . ASN A 1 86 ? -13.934 10.803 14.026 1.00 62.16 86 ASN A O 1
ATOM 698 N N . LEU A 1 87 ? -13.591 11.548 11.923 1.00 72.31 87 LEU A N 1
ATOM 699 C CA . LEU A 1 87 ? -13.660 10.239 11.253 1.00 72.31 87 LEU A CA 1
ATOM 700 C C . LEU A 1 87 ? -12.586 9.255 11.746 1.00 72.31 87 LEU A C 1
ATOM 702 O O . LEU A 1 87 ? -12.783 8.048 11.672 1.00 72.31 87 LEU A O 1
ATOM 706 N N . PHE A 1 88 ? -11.458 9.767 12.246 1.00 80.50 88 PHE A N 1
ATOM 707 C CA . PHE A 1 88 ? -10.335 8.985 12.756 1.00 80.50 88 PHE A CA 1
ATOM 708 C C . PHE A 1 88 ? -10.052 9.367 14.206 1.00 80.50 88 PHE A C 1
ATOM 710 O O . PHE A 1 88 ? -9.834 10.544 14.498 1.00 80.50 88 PHE A O 1
ATOM 717 N N . ASN A 1 89 ? -10.010 8.381 15.101 1.00 82.69 89 ASN A N 1
ATOM 718 C CA . ASN A 1 89 ? -9.668 8.578 16.510 1.00 82.69 89 ASN A CA 1
ATOM 719 C C . ASN A 1 89 ? -8.689 7.498 16.978 1.00 82.69 89 ASN A C 1
ATOM 721 O O . ASN A 1 89 ? -8.673 6.388 16.451 1.00 82.69 89 ASN A O 1
ATOM 725 N N . ILE A 1 90 ? -7.864 7.826 17.971 1.00 83.44 90 ILE A N 1
ATOM 726 C CA . ILE A 1 90 ? -7.005 6.846 18.639 1.00 83.44 90 ILE A CA 1
ATOM 727 C C . ILE A 1 90 ? -7.803 6.246 19.789 1.00 83.44 90 ILE A C 1
ATOM 729 O O . ILE A 1 90 ? -8.321 6.987 20.623 1.00 83.44 90 ILE A O 1
ATOM 733 N N . TYR A 1 91 ? -7.867 4.920 19.833 1.00 81.12 91 TYR A N 1
ATOM 734 C CA . TYR A 1 91 ? -8.540 4.175 20.887 1.00 81.12 91 TYR A CA 1
ATOM 735 C C . TYR A 1 91 ? -7.516 3.378 21.686 1.00 81.12 91 TYR A C 1
ATOM 737 O O . TYR A 1 91 ? -6.624 2.739 21.118 1.00 81.12 91 TYR A O 1
ATOM 745 N N . ASN A 1 92 ? -7.650 3.418 23.009 1.00 81.31 92 ASN A N 1
ATOM 746 C CA . ASN A 1 92 ? -6.932 2.524 23.902 1.00 81.31 92 ASN A CA 1
ATOM 747 C C . ASN A 1 92 ? -7.858 1.353 24.219 1.00 81.31 92 ASN A C 1
ATOM 749 O O . ASN A 1 92 ? -8.831 1.529 24.945 1.00 81.31 92 ASN A O 1
ATOM 753 N N . VAL A 1 93 ? -7.565 0.172 23.675 1.00 74.75 93 VAL A N 1
ATOM 754 C CA . VAL A 1 93 ? -8.428 -1.012 23.794 1.00 74.75 93 VAL A CA 1
ATOM 755 C C . VAL A 1 93 ? -8.273 -1.631 25.186 1.00 74.75 93 VAL A C 1
ATOM 757 O O . VAL A 1 93 ? -7.760 -2.734 25.346 1.00 74.75 93 VAL A O 1
ATOM 760 N N . MET A 1 94 ? -8.667 -0.901 26.226 1.00 66.69 94 MET A N 1
ATOM 761 C CA . MET A 1 94 ? -8.735 -1.404 27.602 1.00 66.69 94 MET A CA 1
ATOM 762 C C . MET A 1 94 ? -9.991 -2.264 27.794 1.00 66.69 94 MET A C 1
ATOM 764 O O . MET A 1 94 ? -9.960 -3.252 28.525 1.00 66.69 94 MET A O 1
ATOM 768 N N . ALA A 1 95 ? -11.071 -1.905 27.097 1.00 67.56 95 ALA A N 1
ATOM 769 C CA . ALA A 1 95 ? -12.320 -2.642 26.985 1.00 67.56 95 ALA A CA 1
ATOM 770 C C . ALA A 1 95 ? -12.919 -2.403 25.581 1.00 67.56 95 ALA A C 1
ATOM 772 O O . ALA A 1 95 ? -12.666 -1.374 24.955 1.00 67.56 95 ALA A O 1
ATOM 773 N N . LEU A 1 96 ? -13.620 -3.405 25.041 1.00 69.62 96 LEU A N 1
ATOM 774 C CA . LEU A 1 96 ? -14.177 -3.376 23.677 1.00 69.62 96 LEU A CA 1
ATOM 775 C C . LEU A 1 96 ? -15.513 -2.618 23.589 1.00 69.62 96 LEU A C 1
ATOM 777 O O . LEU A 1 96 ? -15.981 -2.339 22.489 1.00 69.62 96 LEU A O 1
ATOM 781 N N . ASP A 1 97 ? -16.101 -2.264 24.731 1.00 74.94 97 ASP A N 1
ATOM 782 C CA . ASP A 1 97 ? -17.313 -1.447 24.835 1.00 74.94 97 ASP A CA 1
ATOM 783 C C . ASP A 1 97 ? -17.141 -0.072 24.171 1.00 74.94 97 ASP A C 1
ATOM 785 O O . ASP A 1 97 ? -18.051 0.406 23.499 1.00 74.94 97 ASP A O 1
ATOM 789 N N . GLU A 1 98 ? -15.944 0.519 24.233 1.00 73.94 98 GLU A N 1
ATOM 790 C CA . GLU A 1 98 ? -15.661 1.805 23.585 1.00 73.94 98 GLU A CA 1
ATOM 791 C C . GLU A 1 98 ? -15.787 1.748 22.045 1.00 73.94 98 GLU A C 1
ATOM 793 O O . GLU A 1 98 ? -16.101 2.756 21.407 1.00 73.94 98 GLU A O 1
ATOM 798 N N . PHE A 1 99 ? -15.566 0.579 21.430 1.00 78.31 99 PHE A N 1
ATOM 799 C CA . PHE A 1 99 ? -15.712 0.400 19.979 1.00 78.31 99 PHE A CA 1
ATOM 800 C C . PHE A 1 99 ? -17.177 0.353 19.560 1.00 78.31 99 PHE A C 1
ATOM 802 O O . PHE A 1 99 ? -17.533 0.939 18.537 1.00 78.31 99 PHE A O 1
ATOM 809 N N . GLU A 1 100 ? -18.005 -0.324 20.356 1.00 80.00 100 GLU A N 1
ATOM 810 C CA . GLU A 1 100 ? -19.449 -0.396 20.144 1.00 80.00 100 GLU A CA 1
ATOM 811 C C . GLU A 1 100 ? -20.093 0.974 20.379 1.00 80.00 100 GLU A C 1
ATOM 813 O O . GLU A 1 100 ? -20.833 1.458 19.530 1.00 80.00 100 GLU A O 1
ATOM 818 N N . GLU A 1 101 ? -19.745 1.660 21.472 1.00 81.06 101 GLU A N 1
ATOM 819 C CA . GLU A 1 101 ? -20.282 2.993 21.781 1.00 81.06 101 GLU A CA 1
ATOM 820 C C . GLU A 1 101 ? -19.915 4.053 20.736 1.00 81.06 101 GLU A C 1
ATOM 822 O O . GLU A 1 101 ? -20.664 5.007 20.514 1.00 81.06 101 GLU A O 1
ATOM 827 N N . ALA A 1 102 ? -18.740 3.927 20.117 1.00 79.56 102 ALA A N 1
ATOM 828 C CA . ALA A 1 102 ? -18.255 4.878 19.127 1.00 79.56 102 ALA A CA 1
ATOM 829 C C . ALA A 1 102 ? -18.512 4.445 17.675 1.00 79.56 102 ALA A C 1
ATOM 831 O O . ALA A 1 102 ? -17.972 5.090 16.777 1.00 79.56 102 ALA A O 1
ATOM 832 N N . ASP A 1 103 ? -19.297 3.389 17.431 1.00 85.88 103 ASP A N 1
ATOM 833 C CA . ASP A 1 103 ? -19.565 2.831 16.096 1.00 85.88 103 ASP A CA 1
ATOM 834 C C . ASP A 1 103 ? -18.288 2.712 15.240 1.00 85.88 103 ASP A C 1
ATOM 836 O O . ASP A 1 103 ? -18.199 3.203 14.104 1.00 85.88 103 ASP A O 1
ATOM 840 N N . VAL A 1 104 ? -17.243 2.114 15.820 1.00 87.06 104 VAL A N 1
ATOM 841 C CA . VAL A 1 104 ? -15.976 1.897 15.117 1.00 87.06 104 VAL A CA 1
ATOM 842 C C . VAL A 1 104 ? -16.171 0.794 14.084 1.00 87.06 104 VAL A C 1
ATOM 844 O O . VAL A 1 104 ? -16.596 -0.306 14.411 1.00 87.06 104 VAL A O 1
ATOM 847 N N . THR A 1 105 ? -15.832 1.072 12.826 1.00 89.12 105 THR A N 1
ATOM 848 C CA . THR A 1 105 ? -16.033 0.128 11.708 1.00 89.12 105 THR A CA 1
ATOM 849 C C . THR A 1 105 ? -14.740 -0.538 11.246 1.00 89.12 105 THR A C 1
ATOM 851 O O . THR A 1 105 ? -14.745 -1.708 10.863 1.00 89.12 105 THR A O 1
ATOM 854 N N . TYR A 1 106 ? -13.618 0.181 11.323 1.00 89.88 106 TYR A N 1
ATOM 855 C CA . TYR A 1 106 ? -12.295 -0.305 10.932 1.00 89.88 106 TYR A CA 1
ATOM 856 C C . TYR A 1 106 ? -11.239 0.143 11.934 1.00 89.88 106 TYR A C 1
ATOM 858 O O . TYR A 1 106 ? -11.355 1.224 12.513 1.00 89.88 106 TYR A O 1
ATOM 866 N N . TRP A 1 107 ? -10.180 -0.646 12.093 1.00 91.12 107 TRP A N 1
ATOM 867 C CA . TRP A 1 107 ? -9.027 -0.293 12.915 1.00 91.12 107 TRP A CA 1
ATOM 868 C C . TRP A 1 107 ? -7.707 -0.702 12.261 1.00 91.12 107 TRP A C 1
ATOM 870 O O . TRP A 1 107 ? -7.668 -1.589 11.415 1.00 91.12 107 TRP A O 1
ATOM 880 N N . MET A 1 108 ? -6.615 -0.061 12.664 1.00 90.62 108 MET A N 1
ATOM 881 C CA . MET A 1 108 ? -5.254 -0.462 12.305 1.00 90.62 108 MET A CA 1
ATOM 882 C C . MET A 1 108 ? -4.294 -0.205 13.467 1.00 90.62 108 MET A C 1
ATOM 884 O O . MET A 1 108 ? -4.550 0.639 14.333 1.00 90.62 108 MET A O 1
ATOM 888 N N . HIS A 1 109 ? -3.161 -0.909 13.477 1.00 88.00 109 HIS A N 1
ATOM 889 C CA . HIS A 1 109 ? -2.065 -0.576 14.384 1.00 88.00 109 HIS A CA 1
ATOM 890 C C . HIS A 1 109 ? -1.597 0.863 14.156 1.00 88.00 109 HIS A C 1
ATOM 892 O O . HIS A 1 109 ? -1.586 1.353 13.024 1.00 88.00 109 HIS A O 1
ATOM 898 N N . LEU A 1 110 ? -1.192 1.541 15.234 1.00 85.56 110 LEU A N 1
ATOM 899 C CA . LEU A 1 110 ? -0.544 2.838 15.084 1.00 85.56 110 LEU A CA 1
ATOM 900 C C . LEU A 1 110 ? 0.741 2.679 14.254 1.00 85.56 110 LEU A C 1
ATOM 902 O O . LEU A 1 110 ? 1.492 1.729 14.491 1.00 85.56 110 LEU A O 1
ATOM 906 N N . PRO A 1 111 ? 1.011 3.591 13.303 1.00 76.19 111 PRO A N 1
ATOM 907 C CA . PRO A 1 111 ? 2.281 3.602 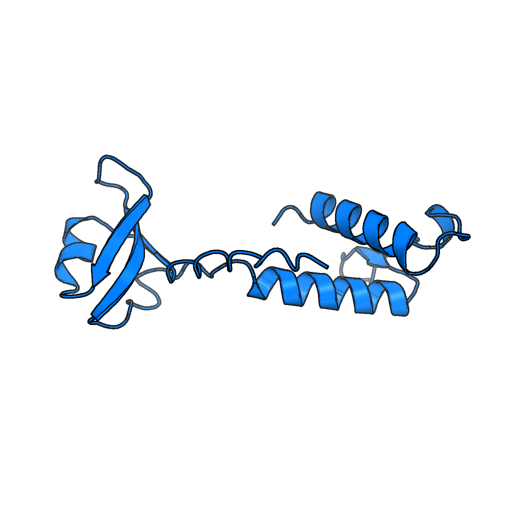12.593 1.00 76.19 111 PRO A CA 1
ATOM 908 C C . PRO A 1 111 ? 3.433 3.736 13.589 1.00 76.19 111 PRO A C 1
ATOM 910 O O . PRO A 1 111 ? 3.323 4.484 14.566 1.00 76.19 111 PRO A O 1
ATOM 913 N N . GLU A 1 112 ? 4.552 3.060 13.330 1.00 75.31 112 GLU A N 1
ATOM 914 C CA . GLU A 1 112 ? 5.770 3.341 14.085 1.00 75.31 112 GLU A CA 1
ATOM 915 C C . GLU A 1 112 ? 6.161 4.811 13.904 1.00 75.31 112 GLU A C 1
ATOM 917 O O . GLU A 1 112 ? 6.065 5.376 12.808 1.00 75.31 112 GLU A O 1
ATOM 922 N N . ALA A 1 113 ? 6.602 5.441 14.995 1.00 76.06 113 ALA A N 1
ATOM 923 C CA . ALA A 1 113 ? 7.122 6.795 14.927 1.00 76.06 113 ALA A CA 1
ATOM 924 C C . ALA A 1 113 ? 8.313 6.837 13.948 1.00 76.06 113 ALA A C 1
ATOM 926 O O . ALA A 1 113 ? 9.145 5.922 13.962 1.00 76.06 113 ALA A O 1
ATOM 927 N N . PRO A 1 114 ? 8.437 7.886 13.114 1.00 74.31 114 PRO A N 1
ATOM 928 C CA . PRO A 1 114 ? 9.604 8.052 12.262 1.00 74.31 114 PRO A CA 1
ATOM 929 C C . PRO A 1 114 ? 10.874 8.001 13.114 1.00 74.31 114 PRO A C 1
ATOM 931 O O . PRO A 1 114 ? 10.987 8.718 14.108 1.00 74.31 114 PRO A O 1
ATOM 934 N N . LYS A 1 115 ? 11.843 7.166 12.731 1.00 72.44 115 LYS A N 1
ATOM 935 C CA . LYS A 1 115 ? 13.160 7.185 13.373 1.00 72.44 115 LYS A CA 1
ATOM 936 C C . LYS A 1 115 ? 13.843 8.493 12.989 1.00 72.44 115 LYS A C 1
ATOM 938 O O . LYS A 1 115 ? 14.073 8.738 11.805 1.00 72.44 115 LYS A O 1
ATOM 943 N N . THR A 1 116 ? 14.146 9.336 13.971 1.00 61.78 116 THR A N 1
ATOM 944 C CA . THR A 1 116 ? 14.969 10.529 13.764 1.00 61.78 116 THR A CA 1
ATOM 945 C C . THR A 1 116 ? 16.296 10.083 13.153 1.00 61.78 116 THR A C 1
ATOM 947 O O . THR A 1 116 ? 16.989 9.252 13.739 1.00 61.78 116 THR A O 1
ATOM 950 N N . GLN A 1 117 ? 16.645 10.585 11.966 1.00 55.97 117 GLN A N 1
ATOM 951 C CA . GLN A 1 117 ? 18.006 10.436 11.456 1.00 55.97 117 GLN A CA 1
ATOM 952 C C . GLN A 1 117 ? 18.918 11.212 12.406 1.00 55.97 117 GLN A C 1
ATOM 954 O O . GLN A 1 117 ? 18.889 12.442 12.418 1.00 55.97 117 GLN A O 1
ATOM 959 N N . GLU A 1 118 ? 19.695 10.508 13.228 1.00 54.34 118 GLU A N 1
ATOM 960 C CA . GLU A 1 118 ? 20.846 11.119 13.883 1.00 54.34 118 GLU A CA 1
ATOM 961 C C . GLU A 1 118 ? 21.751 11.650 12.767 1.00 54.34 118 GLU A C 1
ATOM 963 O O . GLU A 1 118 ? 22.250 10.891 11.933 1.00 54.34 118 GLU A O 1
ATOM 968 N N . GLN A 1 119 ? 21.885 12.975 12.691 1.00 45.94 119 GLN A N 1
ATOM 969 C CA . GLN A 1 119 ? 22.870 13.608 11.828 1.00 45.94 119 GLN A CA 1
ATOM 970 C C . GLN A 1 119 ? 24.247 13.129 12.288 1.00 45.94 119 GLN A C 1
ATOM 972 O O . GLN A 1 119 ? 24.746 13.545 13.332 1.00 45.94 119 GLN A O 1
ATOM 977 N N . SER A 1 120 ? 24.853 12.238 11.506 1.00 53.47 120 SER A N 1
ATOM 978 C CA . SER A 1 120 ? 26.293 12.019 11.530 1.00 53.47 120 SER A CA 1
ATOM 979 C C . SER A 1 120 ? 26.937 13.341 11.109 1.00 53.47 120 SER A C 1
ATOM 981 O O . SER A 1 120 ? 26.891 13.738 9.946 1.00 53.47 120 SER A O 1
ATOM 983 N N . HIS A 1 121 ? 27.439 14.077 12.098 1.00 46.25 121 HIS A N 1
ATOM 984 C CA . HIS A 1 121 ? 28.435 15.110 11.881 1.00 46.25 121 HIS A CA 1
ATOM 985 C C . HIS A 1 121 ? 29.790 14.407 11.799 1.00 46.25 121 HIS A C 1
ATOM 987 O O . HIS A 1 121 ? 30.318 13.997 12.830 1.00 46.25 121 HIS A O 1
ATOM 993 N N . ASP A 1 122 ? 30.295 14.251 10.578 1.00 48.84 122 ASP A N 1
ATOM 994 C CA . ASP A 1 122 ? 31.731 14.149 10.290 1.00 48.84 122 ASP A CA 1
ATOM 995 C C . ASP A 1 122 ? 32.202 15.480 9.685 1.00 48.84 122 ASP A C 1
ATOM 997 O O . ASP A 1 122 ? 31.454 16.045 8.847 1.00 48.84 122 ASP A O 1
#